Protein AF-K2D0Z0-F1 (afdb_monomer)

Solvent-accessible surface area (backbone atoms only — not comparable to full-atom values): 3200 Å² total; per-residue (Å²): 131,66,47,81,46,61,38,92,88,73,40,26,28,27,45,40,38,72,56,98,91,40,83,46,73,50,82,47,94,45,58,75,39,75,70,49,50,58,54,49,48,60,50,50,54,50,52,51,54,62,73,74,103

Radius of gyration: 11.15 Å; Cα contacts (8 Å, |Δi|>4): 70; chains: 1; bounding box: 23×22×28 Å

Mean predicted aligned error: 3.4 Å

Foldseek 3Di:
DKDWDADPVQQWIWIWDDAPNDTDIGTDPDHPDPVVRVVVVVVVVVVVVVRVD

Nearest PDB structures (foldseek):
  9g6k-assembly1_LG  TM=7.749E-01  e=1.408E+00  Toxoplasma gondii
  6sy0-assembly1_B  TM=6.714E-01  e=9.679E-01  Plasmodium falciparum 3D7
  1e8s-assembly1_A  TM=5.176E-01  e=9.679E-01  Homo sapiens
  8q5h-assembly1_4  TM=5.268E-01  e=4.075E+00  Homo sapiens
  1txd-assembly1_A  TM=4.729E-01  e=4.338E+00  Homo sapiens

Secondary structure (DSSP, 8-state):
--EEEE-TTT-EEEEEEEETTEEEEEEEEEES-HHHHHHHHHHHHHHHHHH--

Structure (mmCIF, N/CA/C/O backbone):
data_AF-K2D0Z0-F1
#
_entry.id   AF-K2D0Z0-F1
#
loop_
_atom_site.group_PDB
_atom_site.id
_atom_site.type_symbol
_atom_site.label_atom_id
_atom_site.label_alt_id
_atom_site.label_comp_id
_atom_site.label_asym_id
_atom_site.label_entity_id
_atom_site.label_seq_id
_atom_site.pdbx_PDB_ins_code
_atom_site.Cartn_x
_atom_site.Cartn_y
_atom_site.Cartn_z
_atom_site.occupancy
_atom_site.B_iso_or_equiv
_atom_site.auth_seq_id
_atom_site.auth_comp_id
_atom_site.auth_asym_id
_atom_site.auth_atom_id
_atom_site.pdbx_PDB_model_num
ATOM 1 N N . MET A 1 1 ? 0.715 -6.037 10.157 1.00 75.19 1 MET A N 1
A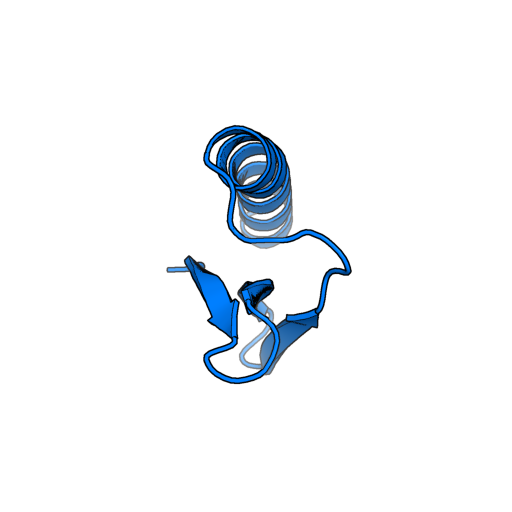TOM 2 C CA . MET A 1 1 ? 1.630 -5.255 9.313 1.00 75.19 1 MET A CA 1
ATOM 3 C C . MET A 1 1 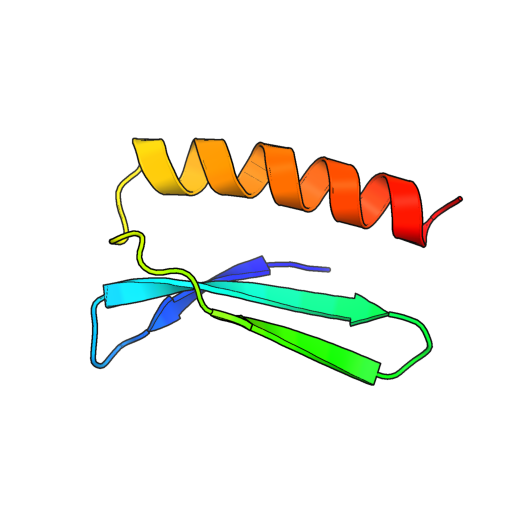? 1.059 -5.204 7.917 1.00 75.19 1 MET A C 1
ATOM 5 O O . MET A 1 1 ? 0.735 -6.266 7.381 1.00 75.19 1 MET A O 1
ATOM 9 N N . PRO A 1 2 ? 0.848 -4.006 7.379 1.00 88.50 2 PRO A N 1
ATOM 10 C CA . PRO A 1 2 ? 0.519 -3.846 5.986 1.00 88.50 2 PRO A CA 1
ATOM 11 C C . PRO A 1 2 ? 1.714 -4.227 5.113 1.00 88.50 2 PRO A C 1
ATOM 13 O O . PRO A 1 2 ? 2.862 -4.234 5.552 1.00 88.50 2 PRO A O 1
ATOM 16 N N . SER A 1 3 ? 1.435 -4.629 3.881 1.00 91.50 3 SER A N 1
ATOM 17 C CA . SER A 1 3 ? 2.461 -5.085 2.950 1.00 91.50 3 SER A CA 1
ATOM 18 C C . SER A 1 3 ? 2.114 -4.694 1.525 1.00 91.50 3 SER A C 1
ATOM 20 O O . SER A 1 3 ? 0.944 -4.699 1.143 1.00 91.50 3 SER A O 1
ATOM 22 N N . ILE A 1 4 ? 3.147 -4.403 0.738 1.00 93.31 4 ILE A N 1
ATOM 23 C CA . ILE A 1 4 ? 3.048 -4.223 -0.710 1.00 93.31 4 ILE A CA 1
ATOM 24 C C . ILE A 1 4 ? 3.510 -5.515 -1.369 1.00 93.31 4 ILE A C 1
ATOM 26 O O . ILE A 1 4 ? 4.647 -5.963 -1.174 1.00 93.31 4 ILE A O 1
ATOM 30 N N . ARG A 1 5 ? 2.621 -6.125 -2.145 1.00 92.31 5 ARG A N 1
ATOM 31 C CA . ARG A 1 5 ? 2.873 -7.391 -2.837 1.00 92.31 5 ARG A CA 1
ATOM 32 C C . ARG A 1 5 ? 2.557 -7.243 -4.316 1.00 92.31 5 ARG A C 1
ATOM 34 O O . ARG A 1 5 ? 1.771 -6.382 -4.693 1.00 92.31 5 ARG A O 1
ATOM 41 N N . SER A 1 6 ? 3.162 -8.087 -5.135 1.00 92.50 6 SER A N 1
ATOM 42 C CA . SER A 1 6 ? 2.850 -8.228 -6.553 1.00 92.50 6 SER A CA 1
ATOM 43 C C . SER A 1 6 ? 1.909 -9.404 -6.780 1.00 92.50 6 SER A C 1
ATOM 45 O O . SER A 1 6 ? 1.909 -10.393 -6.038 1.00 92.50 6 SER A O 1
ATOM 47 N N . ARG A 1 7 ? 1.039 -9.276 -7.782 1.00 87.44 7 AR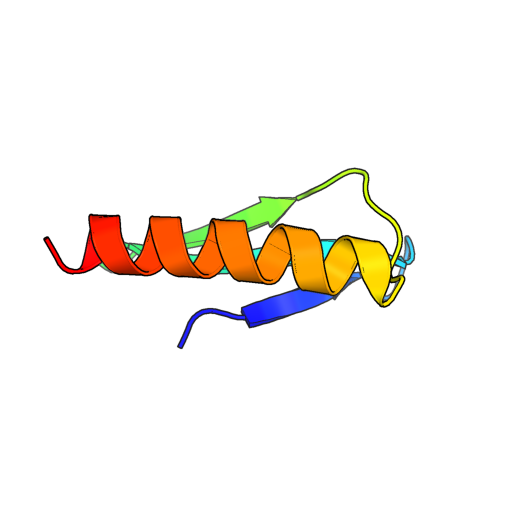G A N 1
ATOM 48 C CA . ARG A 1 7 ? 0.209 -10.384 -8.251 1.00 87.44 7 ARG A CA 1
ATOM 49 C C . ARG A 1 7 ? 1.037 -11.311 -9.118 1.00 87.44 7 ARG A C 1
ATOM 51 O O . ARG A 1 7 ? 1.631 -10.854 -10.077 1.00 87.44 7 ARG A O 1
ATOM 58 N N . VAL A 1 8 ? 0.951 -12.606 -8.839 1.00 82.56 8 VAL A N 1
ATOM 59 C CA . VAL A 1 8 ? 1.620 -13.654 -9.628 1.00 82.56 8 VAL A CA 1
ATOM 60 C C . VAL A 1 8 ? 1.140 -13.676 -11.086 1.00 82.56 8 VAL A C 1
ATOM 62 O O . VAL A 1 8 ? 1.889 -14.064 -11.968 1.00 82.56 8 VAL A O 1
ATOM 65 N N . ASP A 1 9 ? -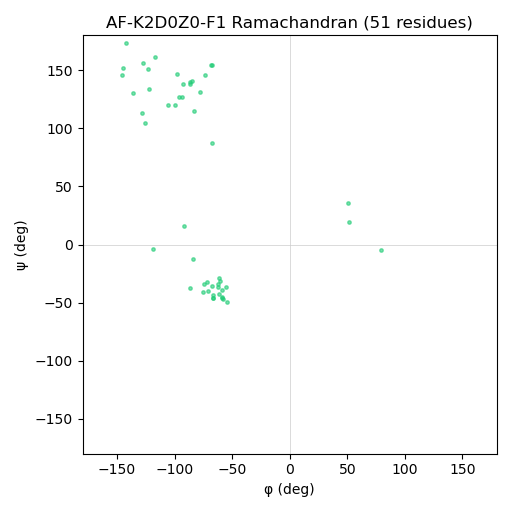0.102 -13.259 -11.338 1.00 85.62 9 ASP A N 1
ATOM 66 C CA . ASP A 1 9 ? -0.713 -13.321 -12.670 1.00 85.62 9 ASP A CA 1
ATOM 67 C C . ASP A 1 9 ? -0.412 -12.090 -13.544 1.00 85.62 9 ASP A C 1
ATOM 69 O O . ASP A 1 9 ? -0.210 -12.211 -14.746 1.00 85.62 9 ASP A O 1
ATOM 73 N N . SER A 1 10 ? -0.369 -10.894 -12.946 1.00 83.56 10 SER A N 1
ATOM 74 C CA . SER A 1 10 ? -0.277 -9.626 -13.695 1.00 83.56 10 SER A CA 1
ATOM 75 C C . SER A 1 10 ? 0.981 -8.808 -13.389 1.00 83.56 10 SER A C 1
ATOM 77 O O . SER A 1 10 ? 1.136 -7.724 -13.942 1.00 83.56 10 SER A O 1
ATOM 79 N N . ASP A 1 11 ? 1.820 -9.249 -12.446 1.00 87.88 11 ASP A N 1
ATOM 80 C CA . ASP A 1 11 ? 2.972 -8.510 -11.897 1.00 87.88 11 ASP A CA 1
ATOM 81 C C . ASP A 1 11 ? 2.652 -7.088 -11.401 1.00 87.88 11 ASP A C 1
ATOM 83 O O . ASP A 1 11 ? 3.531 -6.247 -11.200 1.00 87.88 11 ASP A O 1
ATOM 87 N N . LEU A 1 12 ? 1.370 -6.815 -11.147 1.00 93.62 12 LEU A N 1
ATOM 88 C CA . LEU A 1 12 ? 0.898 -5.543 -10.623 1.00 93.62 12 LEU A CA 1
ATOM 89 C C . LEU A 1 12 ? 0.969 -5.524 -9.100 1.00 93.62 12 LEU A C 1
ATOM 91 O O . LEU A 1 12 ? 0.600 -6.490 -8.422 1.00 93.62 12 LEU A O 1
ATOM 95 N N . LEU A 1 13 ? 1.410 -4.391 -8.570 1.00 94.19 13 LEU A N 1
ATOM 96 C CA . LEU A 1 13 ? 1.503 -4.131 -7.147 1.00 94.19 13 LEU A CA 1
ATOM 97 C C . LEU A 1 13 ? 0.116 -3.905 -6.542 1.00 94.19 13 LEU A C 1
ATOM 99 O O . LEU A 1 13 ? -0.785 -3.329 -7.156 1.00 94.19 13 LEU A O 1
ATOM 103 N N . PHE A 1 14 ? -0.052 -4.332 -5.301 1.00 94.06 14 PHE A N 1
ATOM 104 C CA . PHE A 1 14 ? -1.244 -4.074 -4.511 1.00 94.06 14 PHE A CA 1
ATOM 105 C C . PHE A 1 14 ? -0.878 -3.869 -3.045 1.00 94.06 14 PHE A C 1
ATOM 107 O O . PHE A 1 14 ? 0.109 -4.419 -2.543 1.00 94.06 14 PHE A O 1
ATOM 114 N N . PHE A 1 15 ? -1.704 -3.089 -2.357 1.00 94.50 15 PHE A N 1
ATOM 115 C CA . PHE A 1 15 ? -1.637 -2.933 -0.916 1.00 94.50 15 PHE A CA 1
ATOM 116 C C . PHE A 1 15 ? -2.441 -4.025 -0.237 1.00 94.50 15 PHE A C 1
ATOM 118 O O . PHE A 1 15 ? -3.553 -4.356 -0.647 1.00 94.50 15 PHE A O 1
ATOM 1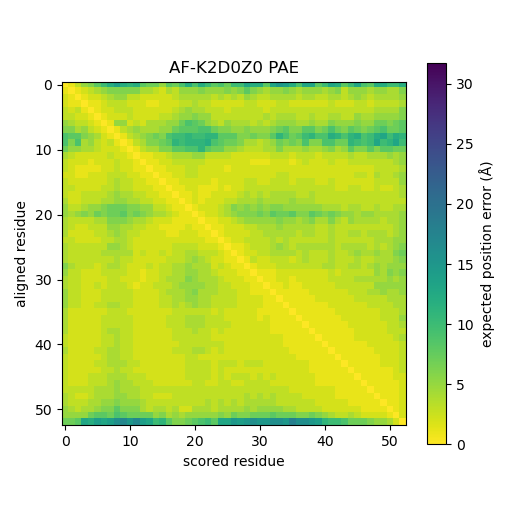25 N N . GLU A 1 16 ? -1.903 -4.550 0.851 1.00 93.38 16 GLU A N 1
ATOM 126 C CA . GLU A 1 16 ? -2.637 -5.398 1.769 1.00 93.38 16 GLU A CA 1
ATOM 127 C C . GLU A 1 16 ? -2.468 -4.851 3.181 1.00 93.38 16 GLU A C 1
ATOM 129 O O . GLU A 1 16 ? -1.368 -4.895 3.723 1.00 93.38 16 GLU A O 1
ATOM 134 N N . PHE A 1 17 ? -3.551 -4.357 3.777 1.00 92.94 17 PHE A N 1
ATOM 135 C CA . PHE A 1 17 ? -3.565 -3.816 5.136 1.00 92.94 17 PHE A CA 1
ATOM 136 C C . PHE A 1 17 ? -4.862 -4.182 5.868 1.00 92.94 17 PHE A C 1
ATOM 138 O O . PHE A 1 17 ? -5.763 -4.807 5.304 1.00 92.94 17 PHE A O 1
ATOM 145 N N . ARG A 1 18 ? -4.948 -3.858 7.160 1.00 91.50 18 ARG A N 1
ATOM 146 C CA . ARG A 1 18 ? -6.170 -4.032 7.954 1.00 91.50 18 ARG A CA 1
ATOM 147 C C . ARG A 1 18 ? -6.590 -2.698 8.543 1.00 91.50 18 ARG A C 1
ATOM 149 O O . ARG A 1 18 ? -5.755 -2.017 9.123 1.00 91.50 18 ARG A O 1
ATOM 156 N N . PHE A 1 19 ? -7.873 -2.384 8.437 1.00 90.25 19 PHE A N 1
ATOM 157 C CA . PHE A 1 19 ? -8.481 -1.198 9.026 1.00 90.25 19 PHE A CA 1
ATOM 158 C C . PHE A 1 19 ? -9.805 -1.587 9.683 1.00 90.25 19 PHE A C 1
ATOM 160 O O . PHE A 1 19 ? -10.594 -2.314 9.084 1.00 90.25 19 PHE A O 1
ATOM 167 N N . MET A 1 20 ? -10.022 -1.176 10.937 1.00 89.88 20 MET A N 1
ATOM 168 C CA . MET A 1 20 ? -11.234 -1.495 11.717 1.00 89.88 20 MET A CA 1
ATOM 169 C C . MET A 1 20 ? -11.610 -2.995 11.739 1.00 89.88 20 MET A C 1
ATOM 171 O O . MET A 1 20 ? -12.779 -3.363 11.703 1.00 89.88 20 MET A O 1
ATOM 175 N N . GLY A 1 21 ? -10.616 -3.891 11.754 1.00 88.88 21 GLY A N 1
ATOM 176 C CA . GLY A 1 21 ? -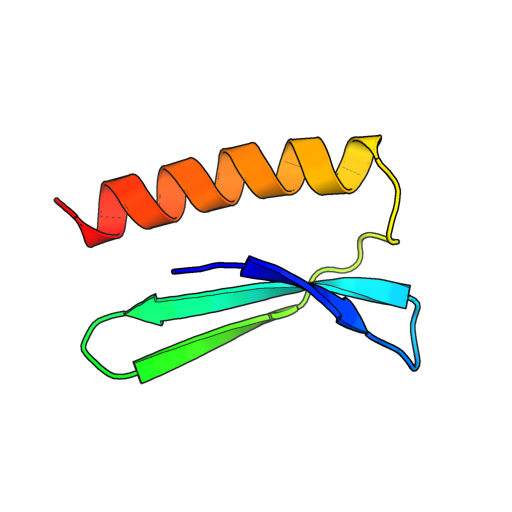10.837 -5.345 11.713 1.00 88.88 21 GLY A CA 1
ATOM 177 C C . GLY A 1 21 ? -11.146 -5.919 10.322 1.00 88.88 21 GLY A C 1
ATOM 178 O O . GLY A 1 21 ? -11.178 -7.138 10.160 1.00 88.88 21 GLY A O 1
ATOM 179 N N . VAL A 1 22 ? -11.287 -5.073 9.300 1.00 92.12 22 VAL A N 1
ATOM 180 C CA . VAL A 1 22 ? -11.507 -5.470 7.906 1.00 92.12 22 VAL A CA 1
ATOM 181 C C . VAL A 1 22 ? -10.170 -5.565 7.175 1.00 92.12 22 VAL A C 1
ATOM 183 O O . VAL A 1 22 ? -9.278 -4.734 7.348 1.00 92.12 22 VAL A O 1
ATOM 186 N N . ARG A 1 23 ? -10.004 -6.605 6.352 1.00 92.94 23 ARG A N 1
ATOM 187 C CA . ARG A 1 23 ? -8.841 -6.744 5.468 1.00 92.94 23 ARG A CA 1
ATOM 188 C C . ARG A 1 23 ? -9.079 -5.942 4.193 1.00 92.94 23 ARG A C 1
ATOM 190 O O . ARG A 1 23 ? -9.929 -6.312 3.389 1.00 92.94 23 ARG A O 1
ATOM 197 N N . CYS A 1 24 ? -8.277 -4.906 3.992 1.00 91.50 24 CYS A N 1
ATOM 198 C CA . CYS A 1 24 ? -8.300 -4.071 2.802 1.00 91.50 24 CYS A CA 1
ATOM 199 C C . CYS A 1 24 ? -7.225 -4.551 1.823 1.00 91.50 24 CYS A C 1
ATOM 201 O O . CYS A 1 24 ? -6.058 -4.724 2.188 1.00 91.50 24 CYS A O 1
ATOM 203 N N . ARG A 1 25 ? -7.635 -4.807 0.578 1.00 92.56 25 ARG A N 1
ATOM 204 C CA . ARG A 1 25 ? -6.743 -5.159 -0.530 1.00 92.56 25 ARG A CA 1
ATOM 205 C C . ARG A 1 25 ? -6.990 -4.213 -1.687 1.00 92.56 25 ARG A C 1
ATOM 207 O O . ARG A 1 25 ? -7.986 -4.354 -2.392 1.00 92.56 25 ARG A O 1
ATOM 214 N N . GLU A 1 26 ? -6.079 -3.277 -1.875 1.00 90.38 26 GLU A N 1
ATOM 215 C CA . GLU A 1 26 ? -6.214 -2.233 -2.882 1.00 90.38 26 GLU A CA 1
ATOM 216 C C . GLU A 1 26 ? -5.285 -2.515 -4.058 1.00 90.38 26 GLU A C 1
ATOM 218 O O . GLU A 1 26 ? -4.072 -2.653 -3.897 1.00 90.38 26 GLU A O 1
ATOM 223 N N . GLN A 1 27 ? -5.873 -2.661 -5.244 1.00 91.19 27 GLN A N 1
ATOM 224 C CA . GLN A 1 27 ? -5.144 -2.986 -6.466 1.00 91.19 27 GLN A CA 1
ATOM 225 C C . GLN A 1 27 ? -4.591 -1.717 -7.101 1.00 91.19 27 GLN A C 1
ATOM 227 O O . GLN A 1 27 ? -5.284 -0.705 -7.166 1.00 91.19 27 GLN A O 1
ATOM 232 N N . THR A 1 28 ? -3.375 -1.797 -7.634 1.00 90.62 28 THR A N 1
ATOM 233 C CA . THR A 1 28 ? -2.797 -0.718 -8.437 1.00 90.62 28 THR A CA 1
ATOM 234 C C . THR A 1 28 ? -2.548 -1.193 -9.865 1.00 90.62 28 THR A C 1
ATOM 236 O O . THR A 1 28 ? -2.468 -2.390 -10.131 1.00 90.62 28 THR A O 1
ATOM 239 N N . LEU A 1 29 ? -2.396 -0.243 -10.786 1.00 92.50 29 LEU A N 1
ATOM 240 C CA . LEU A 1 29 ? -1.959 -0.493 -12.164 1.00 92.50 29 LEU A CA 1
ATOM 241 C C . LEU A 1 29 ? -0.430 -0.379 -12.313 1.00 92.50 29 LEU A C 1
ATOM 243 O O . LEU A 1 29 ? 0.076 -0.211 -13.419 1.00 92.50 29 LEU A O 1
ATOM 247 N N . LEU A 1 30 ? 0.317 -0.414 -11.203 1.00 92.12 30 LEU A N 1
ATOM 248 C CA . LEU A 1 30 ? 1.767 -0.258 -11.221 1.00 92.12 30 LEU A CA 1
ATOM 249 C C . LEU A 1 30 ? 2.457 -1.624 -11.294 1.00 92.12 30 LEU A C 1
ATOM 251 O O . LEU A 1 30 ? 2.208 -2.451 -10.420 1.00 92.12 30 LEU A O 1
ATOM 255 N N . PRO A 1 31 ? 3.368 -1.852 -12.253 1.00 93.12 31 PRO A N 1
ATOM 256 C CA . PRO A 1 31 ? 4.184 -3.063 -12.277 1.00 93.12 31 PRO A CA 1
ATOM 257 C C . PRO A 1 31 ? 5.187 -3.092 -11.113 1.00 93.12 31 PRO A C 1
ATOM 259 O O . PRO A 1 31 ? 5.608 -2.028 -10.629 1.00 93.12 31 PRO A O 1
ATOM 262 N N . ASP A 1 32 ? 5.601 -4.296 -10.700 1.00 92.31 32 ASP A N 1
ATOM 263 C CA . ASP A 1 32 ? 6.606 -4.526 -9.652 1.00 92.31 32 ASP A CA 1
ATOM 264 C C . ASP A 1 32 ? 7.995 -4.066 -10.106 1.00 92.31 32 ASP A C 1
ATOM 266 O O . ASP A 1 32 ? 8.798 -4.803 -10.671 1.00 92.31 32 ASP A O 1
ATOM 270 N N . THR A 1 33 ? 8.267 -2.786 -9.871 1.00 94.25 33 THR A N 1
ATOM 271 C CA . THR A 1 33 ? 9.586 -2.186 -10.057 1.00 94.25 33 THR A CA 1
ATOM 272 C C . THR A 1 33 ? 10.044 -1.557 -8.745 1.00 94.25 33 THR A C 1
ATOM 274 O O . THR A 1 33 ? 9.207 -1.056 -7.984 1.00 94.25 33 THR A O 1
ATOM 277 N N . PRO A 1 34 ? 11.361 -1.482 -8.474 1.00 93.50 34 PRO A N 1
ATOM 278 C CA . PRO A 1 34 ? 11.876 -0.852 -7.256 1.00 93.50 34 PRO A CA 1
ATOM 279 C C . PRO A 1 34 ? 11.394 0.596 -7.075 1.00 93.50 34 PRO A C 1
ATOM 281 O O . PRO A 1 34 ? 11.091 1.030 -5.965 1.00 93.50 34 PRO A O 1
ATOM 284 N N . ALA A 1 35 ? 11.266 1.341 -8.178 1.00 95.56 35 ALA A N 1
ATOM 285 C CA . ALA A 1 35 ? 10.766 2.711 -8.164 1.00 95.56 35 ALA A CA 1
ATOM 286 C C . ALA A 1 35 ? 9.287 2.790 -7.752 1.00 95.56 35 ALA A C 1
ATOM 288 O O . ALA A 1 35 ? 8.917 3.651 -6.953 1.00 95.56 35 ALA A O 1
ATOM 289 N N . ASN A 1 36 ? 8.442 1.894 -8.272 1.00 94.75 36 ASN A N 1
ATOM 290 C CA . ASN A 1 36 ? 7.023 1.848 -7.918 1.00 94.75 36 ASN A CA 1
ATOM 291 C C . ASN A 1 36 ? 6.818 1.345 -6.491 1.00 94.75 36 ASN A C 1
ATOM 293 O O . ASN A 1 36 ? 6.029 1.934 -5.759 1.00 94.75 36 ASN A O 1
ATOM 297 N N . ARG A 1 37 ? 7.580 0.335 -6.059 1.00 94.00 37 ARG A N 1
ATOM 298 C CA . ARG A 1 37 ? 7.551 -0.163 -4.681 1.00 94.00 37 ARG A CA 1
ATOM 299 C C . ARG A 1 37 ? 7.882 0.947 -3.684 1.00 94.00 37 ARG A C 1
ATOM 301 O O . ARG A 1 37 ? 7.089 1.187 -2.786 1.00 94.00 37 ARG A O 1
ATOM 308 N N . LYS A 1 38 ? 8.942 1.725 -3.927 1.00 94.88 38 LYS A N 1
ATOM 309 C CA . LYS A 1 38 ? 9.307 2.881 -3.087 1.00 94.88 38 LYS A CA 1
ATOM 310 C C . LYS A 1 38 ? 8.243 3.986 -3.067 1.00 94.88 38 LYS A C 1
ATOM 312 O O . LYS A 1 38 ? 8.078 4.678 -2.064 1.00 94.88 38 LYS A O 1
ATOM 317 N N . LYS A 1 39 ? 7.530 4.200 -4.179 1.00 94.25 39 LYS A N 1
ATOM 318 C CA . LYS A 1 39 ? 6.391 5.135 -4.216 1.00 94.25 39 LYS A CA 1
ATOM 319 C C . LYS A 1 39 ? 5.237 4.623 -3.360 1.00 94.25 39 LYS A C 1
ATOM 321 O O . LYS A 1 39 ? 4.675 5.403 -2.599 1.00 94.25 39 LYS A O 1
ATOM 326 N N . LEU A 1 40 ? 4.905 3.340 -3.486 1.00 94.00 40 LEU A N 1
ATOM 327 C CA . LEU A 1 40 ? 3.838 2.717 -2.715 1.00 94.00 40 LEU A CA 1
ATOM 328 C C . LEU A 1 40 ? 4.189 2.628 -1.229 1.00 94.00 40 LEU A C 1
ATOM 330 O O . LEU A 1 40 ? 3.305 2.858 -0.422 1.00 94.00 40 LEU A O 1
ATOM 334 N N . GLU A 1 41 ? 5.449 2.400 -0.853 1.00 93.94 41 GLU A N 1
ATOM 335 C CA . GLU A 1 41 ? 5.901 2.431 0.550 1.00 93.94 41 GLU A CA 1
ATOM 336 C C . GLU A 1 41 ? 5.529 3.757 1.216 1.00 93.94 41 GLU A C 1
ATOM 338 O O . GLU A 1 41 ? 4.829 3.760 2.218 1.00 93.94 41 GLU A O 1
ATOM 343 N N . LYS A 1 42 ? 5.835 4.894 0.578 1.00 94.81 42 LYS A N 1
ATOM 344 C CA . LYS A 1 42 ? 5.448 6.216 1.102 1.00 94.81 42 LYS A CA 1
ATOM 345 C C . LYS A 1 42 ? 3.938 6.410 1.249 1.00 94.81 42 LYS A C 1
ATOM 347 O O . LYS A 1 42 ? 3.502 7.211 2.070 1.00 94.81 42 LYS A O 1
ATOM 352 N N . VAL A 1 43 ? 3.143 5.781 0.386 1.00 94.25 43 VAL A N 1
ATOM 353 C CA . VAL A 1 43 ? 1.676 5.828 0.476 1.00 94.25 43 VAL A CA 1
ATOM 354 C C . VAL A 1 43 ? 1.202 4.929 1.614 1.00 94.25 43 VAL A C 1
ATOM 356 O O . VAL A 1 43 ? 0.338 5.337 2.380 1.00 94.25 43 VAL A O 1
ATOM 359 N N . LEU A 1 44 ? 1.806 3.751 1.764 1.00 93.25 44 LEU A N 1
ATOM 360 C CA . LEU A 1 44 ? 1.52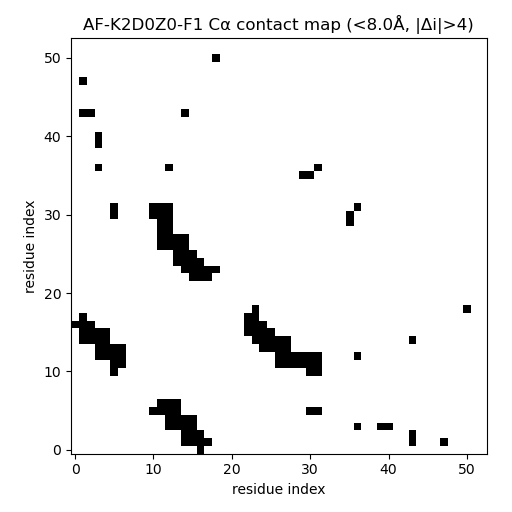4 2.826 2.851 1.00 93.25 44 LEU A CA 1
ATOM 361 C C . LEU A 1 44 ? 1.836 3.450 4.213 1.00 93.25 44 LEU A C 1
ATOM 363 O O . LEU A 1 44 ? 1.001 3.354 5.102 1.00 93.25 44 LEU A O 1
ATOM 367 N N . ASP A 1 45 ? 2.962 4.154 4.341 1.00 93.88 45 ASP A N 1
ATOM 368 C CA . ASP A 1 45 ? 3.340 4.876 5.561 1.00 93.88 45 ASP A CA 1
ATOM 369 C C . ASP A 1 45 ? 2.283 5.928 5.944 1.00 93.88 45 ASP A C 1
ATOM 371 O O . ASP A 1 45 ? 1.950 6.098 7.116 1.00 93.88 45 ASP A O 1
ATOM 375 N N . LYS A 1 46 ? 1.712 6.630 4.952 1.00 93.44 46 LYS A N 1
ATOM 376 C CA . LYS A 1 46 ? 0.612 7.581 5.185 1.00 93.44 46 LYS A CA 1
ATOM 377 C C . LYS A 1 46 ? -0.656 6.873 5.645 1.00 93.44 46 LYS A C 1
ATOM 379 O O . LYS A 1 46 ? -1.259 7.310 6.616 1.00 93.44 46 LYS A O 1
ATOM 384 N N . ILE A 1 47 ? -1.025 5.775 4.983 1.00 91.06 47 ILE A N 1
ATOM 385 C CA . ILE A 1 47 ? -2.182 4.958 5.367 1.00 91.06 47 ILE A CA 1
ATOM 386 C C . ILE A 1 47 ? -2.004 4.449 6.802 1.00 91.06 47 ILE A C 1
ATOM 388 O O . ILE A 1 47 ? -2.922 4.557 7.604 1.00 91.06 47 ILE A O 1
ATOM 392 N N . GLU A 1 48 ? -0.826 3.937 7.163 1.00 90.44 48 GLU A N 1
ATOM 393 C CA . GLU A 1 48 ? -0.532 3.524 8.539 1.00 90.44 48 GLU A CA 1
ATOM 394 C C . GLU A 1 48 ? -0.672 4.674 9.533 1.00 90.44 48 GLU A C 1
ATOM 396 O O . GLU A 1 48 ? -1.296 4.495 10.578 1.00 90.44 48 GLU A O 1
ATOM 401 N N . SER A 1 49 ? -0.129 5.848 9.203 1.00 93.00 49 SER A N 1
ATOM 402 C CA . SER A 1 49 ? -0.229 7.031 10.057 1.00 93.00 49 SER A CA 1
ATOM 403 C C . SER A 1 49 ? -1.674 7.487 10.258 1.00 93.00 49 SER A C 1
ATOM 405 O O . SER A 1 49 ? -1.997 7.948 11.347 1.00 93.00 49 SER A O 1
ATOM 407 N N . GLU A 1 50 ? -2.531 7.378 9.241 1.00 91.25 50 GLU A N 1
ATOM 408 C CA . GLU A 1 50 ? -3.957 7.716 9.336 1.00 91.25 50 GLU A CA 1
ATOM 409 C C . GLU A 1 50 ? -4.756 6.657 10.106 1.00 91.25 50 GLU A C 1
ATOM 411 O O . GLU A 1 50 ? -5.694 6.999 10.813 1.00 91.25 50 GLU A O 1
ATOM 416 N N . ILE A 1 51 ? -4.385 5.377 10.006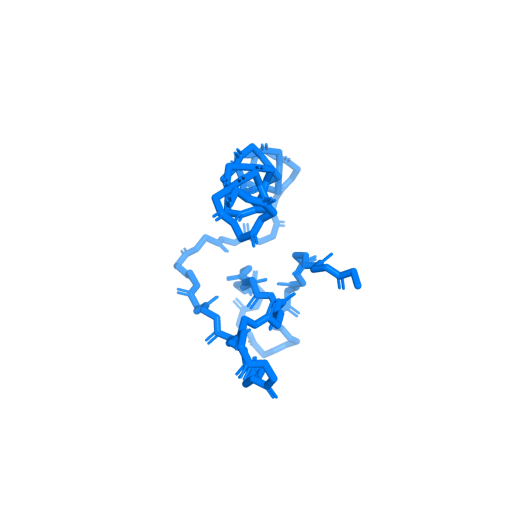 1.00 89.38 51 ILE A N 1
ATOM 417 C CA . ILE A 1 51 ? -5.027 4.286 10.760 1.00 89.38 51 ILE A CA 1
ATOM 418 C C . ILE A 1 51 ? -4.668 4.340 12.251 1.00 89.38 51 ILE A C 1
ATOM 420 O O . ILE A 1 51 ? -5.459 3.902 13.087 1.00 89.38 51 ILE A O 1
ATOM 424 N N . ALA A 1 52 ? -3.459 4.800 12.578 1.00 86.19 52 ALA A N 1
ATOM 425 C CA . ALA A 1 52 ? -2.973 4.916 13.950 1.00 86.19 52 ALA A CA 1
ATOM 426 C C . ALA A 1 52 ? -3.412 6.210 14.661 1.00 86.19 52 ALA A C 1
ATOM 428 O O . ALA A 1 52 ? -3.216 6.305 15.875 1.00 86.19 52 ALA A O 1
ATOM 429 N N . ALA A 1 53 ? -3.945 7.187 13.920 1.00 74.88 53 ALA A N 1
ATOM 430 C CA . ALA A 1 53 ? -4.479 8.445 14.445 1.00 74.88 53 ALA A CA 1
ATOM 431 C C . ALA A 1 53 ? -5.879 8.261 15.050 1.00 74.88 53 ALA A C 1
ATOM 433 O O . ALA A 1 53 ? -6.143 8.918 16.083 1.00 74.88 53 ALA A O 1
#

pLDDT: mean 91.13, std 4.24, range [74.88, 95.56]

Sequence (53 aa):
MPSIRSRV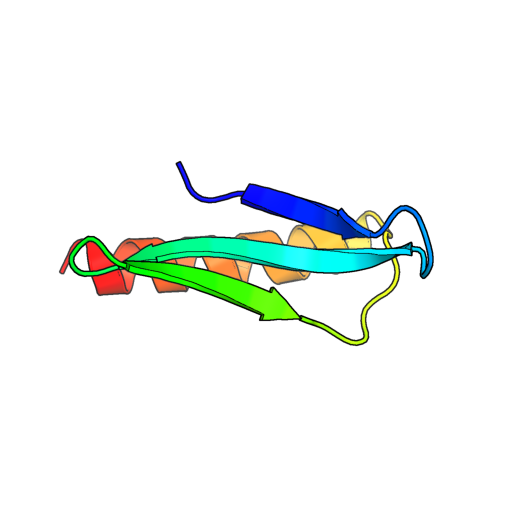DSDLLFFEFRFMGVRCREQTLLPDTPANRKKLEKVLDKIESEIAA